Protein AF-A0A1I3L016-F1 (afdb_monomer)

Structure (mmCIF, N/CA/C/O backbone):
data_AF-A0A1I3L016-F1
#
_entry.id   AF-A0A1I3L016-F1
#
loop_
_atom_site.group_PDB
_atom_site.id
_atom_site.type_symbol
_atom_site.label_atom_id
_atom_site.label_alt_id
_atom_site.label_comp_id
_atom_site.label_asym_id
_atom_site.label_entity_id
_atom_site.label_seq_id
_atom_site.pdbx_PDB_ins_code
_atom_site.Cartn_x
_atom_site.Cartn_y
_atom_site.Cartn_z
_atom_site.occupancy
_atom_site.B_iso_or_equiv
_atom_site.auth_seq_id
_atom_site.auth_comp_id
_atom_site.auth_asym_id
_atom_site.auth_atom_id
_atom_site.pdbx_PDB_model_num
ATOM 1 N N . MET A 1 1 ? 8.299 5.928 3.745 1.00 96.12 1 MET A N 1
ATOM 2 C CA . MET A 1 1 ? 9.513 5.087 3.804 1.00 96.12 1 MET A CA 1
ATOM 3 C C . MET A 1 1 ? 9.552 4.165 2.593 1.00 96.12 1 MET A C 1
ATOM 5 O O . MET A 1 1 ? 8.484 3.783 2.133 1.00 96.12 1 MET A O 1
ATOM 9 N N . GLU A 1 2 ? 10.732 3.838 2.064 1.00 97.56 2 GLU A N 1
ATOM 10 C CA . GLU A 1 2 ? 10.893 2.827 0.999 1.00 97.56 2 GLU A CA 1
ATOM 11 C C . GLU A 1 2 ? 10.766 1.429 1.626 1.00 97.56 2 GLU A C 1
ATOM 13 O O . GLU A 1 2 ? 11.439 1.149 2.619 1.00 97.56 2 GLU A O 1
ATOM 18 N N . ILE A 1 3 ? 9.888 0.576 1.091 1.00 97.88 3 ILE A N 1
ATOM 19 C CA . ILE A 1 3 ? 9.651 -0.788 1.607 1.00 97.88 3 ILE A CA 1
ATOM 20 C C . ILE A 1 3 ? 10.071 -1.887 0.629 1.00 97.88 3 ILE A C 1
ATOM 22 O O . ILE A 1 3 ? 10.161 -3.050 1.021 1.00 97.88 3 ILE A O 1
ATOM 26 N N . TYR A 1 4 ? 10.306 -1.527 -0.633 1.00 98.12 4 TYR A N 1
ATOM 27 C CA . TYR A 1 4 ? 10.821 -2.415 -1.666 1.00 98.12 4 TYR A CA 1
ATOM 28 C C . TYR A 1 4 ? 11.521 -1.604 -2.752 1.00 98.12 4 TYR A C 1
ATOM 30 O O . TYR A 1 4 ? 11.030 -0.546 -3.152 1.00 98.12 4 TYR A O 1
ATOM 38 N N . LYS A 1 5 ? 12.615 -2.153 -3.278 1.00 96.88 5 LYS A N 1
ATOM 39 C CA . LYS A 1 5 ? 13.290 -1.655 -4.471 1.00 96.88 5 LYS A CA 1
ATOM 40 C C . LYS A 1 5 ? 13.966 -2.793 -5.224 1.00 96.88 5 LYS A C 1
ATOM 42 O O . LYS A 1 5 ? 14.529 -3.690 -4.596 1.00 96.88 5 LYS A O 1
ATOM 47 N N . ASP A 1 6 ? 13.957 -2.740 -6.553 1.00 95.38 6 ASP A N 1
ATOM 48 C CA . ASP A 1 6 ? 14.741 -3.647 -7.392 1.00 95.38 6 ASP A CA 1
ATOM 49 C C . ASP A 1 6 ? 15.673 -2.922 -8.378 1.00 95.38 6 ASP A C 1
ATOM 51 O O . ASP A 1 6 ? 15.681 -1.698 -8.513 1.00 95.38 6 ASP A O 1
ATOM 55 N N . ASN A 1 7 ? 16.502 -3.711 -9.065 1.00 93.69 7 ASN A N 1
ATOM 56 C CA . ASN A 1 7 ? 17.456 -3.215 -10.060 1.00 93.69 7 ASN A CA 1
ATOM 57 C C . ASN A 1 7 ? 16.803 -2.863 -11.408 1.00 93.69 7 ASN A C 1
ATOM 59 O O . ASN A 1 7 ? 17.500 -2.432 -12.324 1.00 93.69 7 ASN A O 1
ATOM 63 N N . PHE A 1 8 ? 15.495 -3.078 -11.552 1.00 91.06 8 PHE A N 1
ATOM 64 C CA . PHE A 1 8 ? 14.723 -2.796 -12.762 1.00 91.06 8 PHE A CA 1
ATOM 65 C C . PHE A 1 8 ? 13.928 -1.492 -12.645 1.00 91.06 8 PHE A C 1
ATOM 67 O O . PHE A 1 8 ? 13.154 -1.173 -13.544 1.00 91.06 8 PHE A O 1
ATOM 74 N N . GLY A 1 9 ? 14.152 -0.738 -11.563 1.00 92.81 9 GLY A N 1
ATOM 75 C CA . GLY A 1 9 ? 13.552 0.569 -11.333 1.00 92.81 9 GLY A CA 1
ATOM 76 C C . GLY A 1 9 ? 12.195 0.525 -10.643 1.00 92.81 9 GLY A C 1
ATOM 77 O O . GLY A 1 9 ? 11.558 1.569 -10.520 1.00 92.81 9 GLY A O 1
ATOM 78 N N . ARG A 1 10 ? 11.761 -0.645 -10.157 1.00 96.12 10 ARG A N 1
ATOM 79 C CA . ARG A 1 10 ? 10.586 -0.729 -9.294 1.00 96.12 10 ARG A CA 1
ATOM 80 C C . ARG A 1 10 ? 10.932 -0.241 -7.894 1.00 96.12 10 ARG A C 1
ATOM 82 O O . ARG A 1 10 ? 11.857 -0.767 -7.277 1.00 96.12 10 ARG A O 1
ATOM 89 N N . CYS A 1 11 ? 10.133 0.676 -7.367 1.00 97.25 11 CYS A N 1
ATOM 90 C CA . CYS A 1 11 ? 10.195 1.167 -5.993 1.00 97.25 11 CYS A CA 1
ATOM 91 C C . CYS A 1 11 ? 8.789 1.155 -5.383 1.00 97.25 11 CYS A C 1
ATOM 93 O O . CYS A 1 11 ? 7.821 1.510 -6.053 1.00 97.25 11 CYS A O 1
ATOM 95 N N . ILE A 1 12 ? 8.667 0.768 -4.113 1.00 98.31 12 ILE A N 1
ATOM 96 C CA . ILE A 1 12 ? 7.407 0.855 -3.366 1.00 98.31 12 ILE A CA 1
ATOM 97 C C . ILE A 1 12 ? 7.643 1.653 -2.091 1.00 98.31 12 ILE A C 1
ATOM 99 O O . ILE A 1 12 ? 8.542 1.342 -1.303 1.00 98.31 12 ILE A O 1
ATOM 103 N N . TRP A 1 13 ? 6.807 2.661 -1.881 1.00 98.19 13 TRP A N 1
ATOM 104 C CA . TRP A 1 13 ? 6.855 3.561 -0.741 1.00 98.19 13 TRP A CA 1
ATOM 105 C C . TRP A 1 13 ? 5.595 3.418 0.100 1.00 98.19 13 TRP A C 1
ATOM 107 O O . TRP A 1 13 ? 4.494 3.288 -0.424 1.00 98.19 13 TRP A O 1
ATOM 117 N N . LEU A 1 14 ? 5.763 3.473 1.417 1.00 98.38 14 LEU A N 1
ATOM 118 C CA . LEU A 1 14 ? 4.684 3.453 2.396 1.00 98.38 14 LEU A CA 1
ATOM 119 C C . LEU A 1 14 ? 4.740 4.719 3.250 1.00 98.38 14 LEU A C 1
ATOM 121 O O . LEU A 1 14 ? 5.771 5.027 3.853 1.00 98.38 14 LEU A O 1
ATOM 125 N N . MET A 1 15 ? 3.638 5.452 3.318 1.00 98.31 15 MET A N 1
ATOM 126 C CA . MET A 1 15 ? 3.440 6.592 4.206 1.00 98.31 15 MET A CA 1
ATOM 127 C C . MET A 1 15 ? 2.320 6.263 5.190 1.00 98.31 15 MET A C 1
ATOM 129 O O . MET A 1 15 ? 1.266 5.771 4.795 1.00 98.31 15 MET A O 1
ATOM 133 N N . ILE A 1 16 ? 2.555 6.529 6.473 1.00 97.56 16 ILE A N 1
ATOM 134 C CA . ILE A 1 16 ? 1.603 6.264 7.553 1.00 97.56 16 ILE A CA 1
ATOM 135 C C . ILE A 1 16 ? 1.491 7.527 8.396 1.00 97.56 16 ILE A C 1
ATOM 137 O O . ILE A 1 16 ? 2.493 8.113 8.804 1.00 97.56 16 ILE A O 1
ATOM 141 N N . SER A 1 17 ? 0.259 7.943 8.646 1.00 97.38 17 SER A N 1
ATOM 142 C CA . SER A 1 17 ? -0.097 9.042 9.533 1.00 97.38 17 SER A CA 1
ATOM 143 C C . SER A 1 17 ? -1.448 8.749 10.184 1.00 97.38 17 SER A C 1
ATOM 145 O O . SER A 1 17 ? -2.185 7.874 9.734 1.00 97.38 17 SER A O 1
ATOM 147 N N . HIS A 1 18 ? -1.820 9.515 11.210 1.00 95.62 18 HIS A N 1
ATOM 148 C CA . HIS A 1 18 ? -3.131 9.366 11.847 1.00 95.62 18 HIS A CA 1
ATOM 149 C C . HIS A 1 18 ? -4.298 9.664 10.893 1.00 95.62 18 HIS A C 1
ATOM 151 O O . HIS A 1 18 ? -5.402 9.173 11.110 1.00 95.62 18 HIS A O 1
ATOM 157 N N . SER A 1 19 ? -4.065 10.479 9.860 1.00 97.00 19 SER A N 1
ATOM 158 C CA . SER A 1 19 ? -5.077 10.884 8.880 1.00 97.00 19 SER A CA 1
ATOM 159 C C . SER A 1 19 ? -5.134 9.995 7.645 1.00 97.00 19 SER A C 1
ATOM 161 O O . SER A 1 19 ? -6.163 9.960 6.977 1.00 97.00 19 SER A O 1
ATOM 163 N N . GLU A 1 20 ? -4.036 9.325 7.297 1.00 97.69 20 GLU A N 1
ATOM 164 C CA . GLU A 1 20 ? -3.980 8.488 6.104 1.00 97.69 20 GLU A CA 1
ATOM 165 C C . GLU A 1 20 ? -2.858 7.457 6.132 1.00 97.69 20 GLU A C 1
ATOM 167 O O . GLU A 1 20 ? -1.785 7.687 6.697 1.00 97.69 20 GLU A O 1
ATOM 172 N N . VAL A 1 21 ? -3.102 6.353 5.429 1.00 98.50 21 VAL A N 1
ATOM 173 C CA . VAL A 1 21 ? -2.078 5.405 4.996 1.00 98.50 21 VAL A CA 1
ATOM 174 C C . VAL A 1 21 ? -2.055 5.397 3.479 1.00 98.50 21 VAL A C 1
ATOM 176 O O . VAL A 1 21 ? -3.078 5.151 2.843 1.00 98.50 21 VAL A O 1
ATOM 179 N N . ARG A 1 22 ? -0.888 5.656 2.901 1.00 98.44 22 ARG A N 1
ATOM 180 C CA . ARG A 1 22 ? -0.689 5.731 1.457 1.00 98.44 22 ARG A CA 1
ATOM 181 C C . ARG A 1 22 ? 0.424 4.791 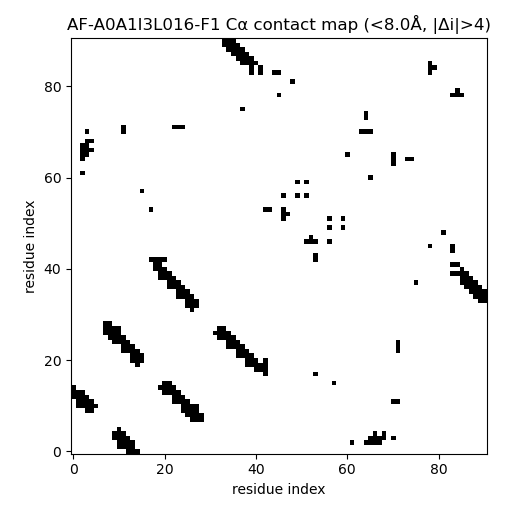1.034 1.00 98.44 22 ARG A C 1
ATOM 183 O O . ARG A 1 22 ? 1.484 4.764 1.658 1.00 98.44 22 ARG A O 1
ATOM 190 N N . MET A 1 23 ? 0.187 4.049 -0.040 1.00 98.56 23 MET A N 1
ATOM 191 C CA . MET A 1 23 ? 1.214 3.266 -0.707 1.00 98.56 23 MET A CA 1
ATOM 192 C C . MET A 1 23 ? 1.378 3.740 -2.143 1.00 98.56 23 MET A C 1
ATOM 194 O O . MET A 1 23 ? 0.396 3.833 -2.876 1.00 98.56 23 MET A O 1
ATOM 198 N N . ASP A 1 24 ? 2.622 3.991 -2.530 1.00 98.19 24 ASP A N 1
ATOM 199 C CA . ASP A 1 24 ? 3.005 4.357 -3.888 1.00 98.19 24 ASP A CA 1
ATOM 200 C C . ASP A 1 24 ? 3.859 3.239 -4.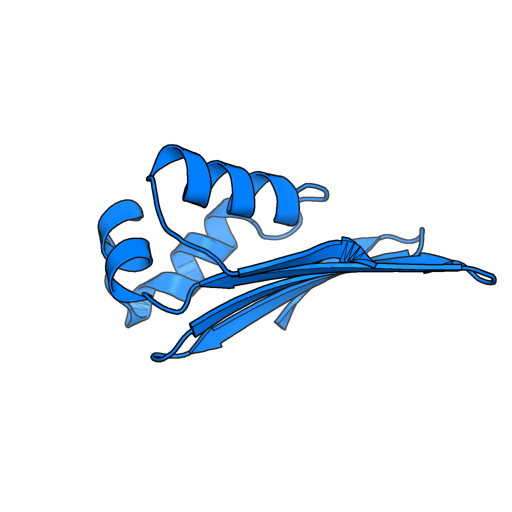485 1.00 98.19 24 ASP A C 1
ATOM 202 O O . ASP A 1 24 ? 4.776 2.732 -3.839 1.00 98.19 24 ASP A O 1
ATOM 206 N N . LEU A 1 25 ? 3.565 2.855 -5.719 1.00 97.94 25 LEU A N 1
ATOM 207 C CA . LEU A 1 25 ? 4.386 1.988 -6.549 1.00 97.94 25 LEU A CA 1
ATOM 208 C C . LEU A 1 25 ? 4.846 2.803 -7.746 1.00 97.94 25 LEU A C 1
ATOM 210 O O . LEU A 1 25 ? 4.020 3.334 -8.478 1.00 97.94 25 LEU A O 1
ATOM 214 N N . GLN A 1 26 ? 6.148 2.819 -7.976 1.00 96.62 26 GLN A N 1
ATOM 215 C CA . GLN A 1 26 ? 6.758 3.443 -9.136 1.00 96.62 26 GLN A CA 1
ATOM 216 C C . GLN A 1 26 ? 7.539 2.388 -9.908 1.00 96.62 26 GLN A C 1
ATOM 218 O O . GLN A 1 26 ? 8.334 1.657 -9.320 1.00 96.62 26 GLN A O 1
ATOM 223 N N . ASP A 1 27 ? 7.314 2.311 -11.212 1.00 94.19 27 ASP A N 1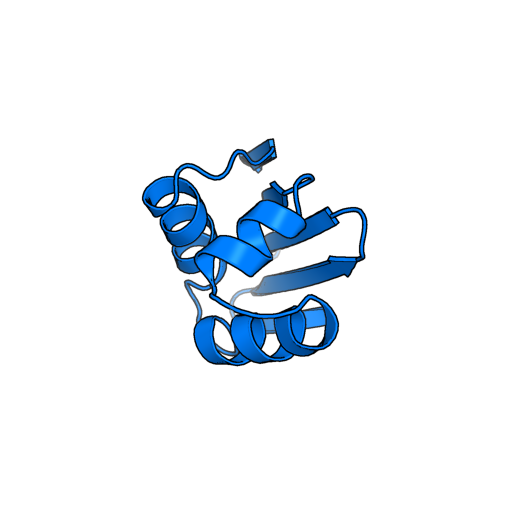
ATOM 224 C CA . ASP A 1 27 ? 8.133 1.563 -12.157 1.00 94.19 27 ASP A CA 1
ATOM 225 C C . ASP A 1 27 ? 8.874 2.583 -13.035 1.00 94.19 27 ASP A C 1
ATOM 227 O O . ASP A 1 27 ? 8.292 3.201 -13.929 1.00 94.19 27 ASP A O 1
ATOM 231 N N . LEU A 1 28 ? 10.160 2.789 -12.740 1.00 90.38 28 LEU A N 1
ATOM 232 C CA . LEU A 1 28 ? 11.006 3.800 -13.374 1.00 90.38 28 LEU A CA 1
ATOM 233 C C . LEU A 1 28 ? 11.964 3.153 -14.379 1.00 90.38 28 LEU A C 1
ATOM 235 O O . LEU A 1 28 ? 12.917 2.472 -14.010 1.00 90.38 28 LEU A O 1
ATOM 239 N N . GLY A 1 29 ? 11.751 3.398 -15.666 1.00 86.50 29 GLY A N 1
ATOM 240 C CA . GLY A 1 29 ? 12.675 3.027 -16.731 1.00 86.50 29 GLY A CA 1
ATOM 241 C C . GLY A 1 29 ? 13.409 4.237 -17.318 1.00 86.50 29 GLY A C 1
ATOM 242 O O . GLY A 1 29 ? 12.985 5.374 -17.140 1.00 86.50 29 GLY A O 1
ATOM 243 N N . PRO A 1 30 ? 14.475 4.028 -18.113 1.00 84.62 30 PRO A N 1
ATOM 244 C CA . PRO A 1 30 ? 15.200 5.126 -18.765 1.00 84.62 30 PRO A CA 1
ATOM 245 C C . PRO A 1 30 ? 14.329 6.029 -19.652 1.00 84.62 30 PRO A C 1
ATOM 247 O O . PRO A 1 30 ? 14.672 7.185 -19.868 1.00 84.62 30 PRO A O 1
ATOM 250 N N . ASN A 1 31 ? 13.226 5.488 -20.181 1.00 88.81 31 ASN A N 1
ATOM 251 C CA . ASN A 1 31 ? 12.334 6.163 -21.127 1.00 88.81 31 ASN A CA 1
ATOM 252 C C . ASN A 1 31 ? 10.852 6.094 -20.715 1.00 88.81 31 ASN A C 1
ATOM 254 O O . ASN A 1 31 ? 9.991 6.427 -21.526 1.00 88.81 31 ASN A O 1
ATOM 258 N N . PHE A 1 32 ? 10.537 5.594 -19.518 1.00 86.25 32 PHE A N 1
ATOM 259 C CA . PHE A 1 32 ? 9.158 5.498 -19.041 1.00 86.25 32 PHE A CA 1
ATOM 260 C C . PHE A 1 32 ? 9.102 5.671 -17.527 1.00 86.25 32 PHE A C 1
ATOM 262 O O . PHE A 1 32 ? 10.002 5.243 -16.813 1.00 86.25 32 PHE A O 1
ATOM 269 N N . GLU A 1 33 ? 8.016 6.257 -17.056 1.00 90.88 33 GLU A N 1
ATOM 270 C CA . GLU A 1 33 ? 7.657 6.351 -15.649 1.00 90.88 33 GLU A CA 1
ATOM 271 C C . GLU A 1 33 ? 6.203 5.910 -15.556 1.00 90.88 33 GLU A C 1
ATOM 273 O O . GLU A 1 33 ? 5.373 6.351 -16.351 1.00 90.88 33 GLU A O 1
ATOM 278 N N . TYR A 1 34 ? 5.933 4.972 -14.657 1.00 93.25 34 TYR A N 1
ATOM 279 C CA . TYR A 1 34 ? 4.589 4.501 -14.360 1.00 93.25 34 TYR A CA 1
ATOM 280 C C . TYR A 1 34 ? 4.393 4.509 -12.852 1.00 93.25 34 TYR A C 1
ATOM 282 O O . TYR A 1 34 ? 5.239 3.996 -12.115 1.00 93.25 34 TYR A O 1
ATOM 290 N N . GLU A 1 35 ? 3.282 5.069 -12.393 1.00 95.44 35 GLU A N 1
ATOM 291 C CA . GLU A 1 35 ? 2.978 5.222 -10.979 1.00 95.44 35 GLU A CA 1
ATOM 292 C C . GLU A 1 35 ? 1.576 4.702 -10.656 1.00 95.44 35 GLU A C 1
ATOM 294 O O . GLU A 1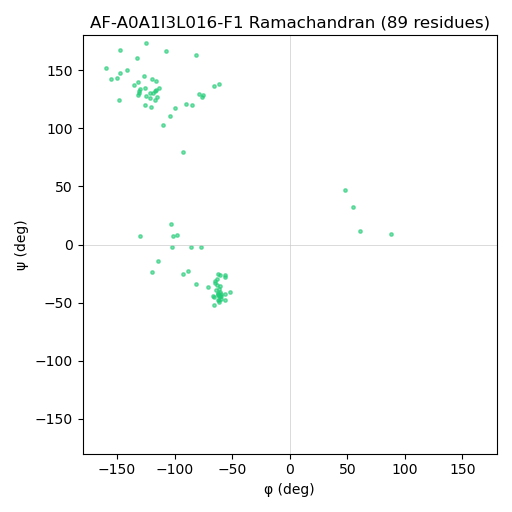 35 ? 0.586 5.011 -11.321 1.00 95.44 35 GLU A O 1
ATOM 299 N N . ARG A 1 36 ? 1.481 3.922 -9.577 1.00 97.75 36 ARG A N 1
ATOM 300 C CA . ARG A 1 36 ? 0.218 3.583 -8.922 1.00 97.75 36 ARG A CA 1
ATOM 301 C C . ARG A 1 36 ? 0.236 4.082 -7.491 1.00 97.75 36 ARG A C 1
ATOM 303 O O . ARG A 1 36 ? 1.246 3.968 -6.804 1.00 97.75 36 ARG A O 1
ATOM 310 N N . CYS A 1 37 ? -0.900 4.572 -7.020 1.00 97.94 37 CYS A N 1
ATOM 311 C CA . CYS A 1 37 ? -1.063 5.041 -5.652 1.00 97.94 37 CYS A CA 1
ATOM 312 C C . CYS A 1 37 ? -2.382 4.523 -5.072 1.00 97.94 37 CYS A C 1
ATOM 314 O O . CYS A 1 37 ? -3.411 4.541 -5.747 1.00 97.94 37 CYS A O 1
ATOM 316 N N . ALA A 1 38 ? -2.343 4.069 -3.821 1.00 98.50 38 ALA A N 1
ATOM 317 C CA . ALA A 1 38 ? -3.512 3.698 -3.034 1.00 98.50 38 ALA A CA 1
ATOM 318 C C . ALA A 1 38 ? -3.492 4.466 -1.708 1.00 98.50 38 ALA A C 1
ATOM 320 O O . ALA A 1 38 ? -2.551 4.317 -0.926 1.00 98.50 38 ALA A O 1
ATOM 321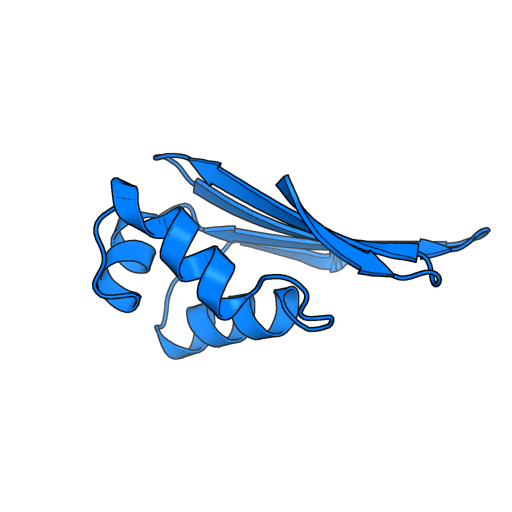 N N . THR A 1 39 ? -4.518 5.278 -1.449 1.00 98.69 39 THR A N 1
ATOM 322 C CA . THR A 1 39 ? -4.617 6.121 -0.245 1.00 98.69 39 THR A CA 1
ATOM 323 C C . THR A 1 39 ? -5.860 5.784 0.571 1.00 98.69 39 THR A C 1
ATOM 325 O O . THR A 1 39 ? -6.990 5.956 0.123 1.00 98.69 39 THR A O 1
ATOM 328 N N . VAL A 1 40 ? -5.656 5.348 1.810 1.00 98.44 40 VAL A N 1
ATOM 329 C CA . VAL A 1 40 ? -6.698 5.069 2.801 1.00 98.44 40 VAL A CA 1
ATOM 330 C C . VAL A 1 40 ? -6.801 6.258 3.748 1.00 98.44 40 VAL A C 1
ATOM 332 O O . VAL A 1 40 ? -5.856 6.540 4.479 1.00 98.44 40 VAL A O 1
ATOM 335 N N . LYS A 1 41 ? -7.955 6.931 3.789 1.00 98.00 41 LYS A N 1
ATOM 336 C CA . LYS A 1 41 ? -8.223 8.026 4.748 1.00 98.00 41 LYS A CA 1
ATOM 337 C C . LYS A 1 41 ? -8.809 7.534 6.077 1.00 98.00 41 LYS A C 1
ATOM 339 O O . LYS A 1 41 ? -8.704 8.205 7.096 1.00 98.00 41 LYS A O 1
ATOM 344 N N . ASN A 1 42 ? -9.439 6.357 6.085 1.00 96.88 42 ASN A N 1
ATOM 345 C CA . ASN A 1 42 ? -9.999 5.756 7.296 1.00 96.88 42 ASN A CA 1
ATOM 346 C C . ASN A 1 42 ? -8.978 4.811 7.946 1.00 96.88 42 ASN A C 1
ATOM 348 O O . ASN A 1 42 ? -9.041 3.593 7.789 1.00 96.88 42 ASN A O 1
ATOM 352 N N . VAL A 1 43 ? -8.020 5.388 8.674 1.00 97.44 43 VAL A N 1
ATOM 353 C CA . VAL A 1 43 ? -6.949 4.624 9.335 1.00 97.44 43 VAL A CA 1
ATOM 354 C C . VAL A 1 43 ? -7.497 3.700 10.427 1.00 97.44 43 VAL A C 1
ATOM 356 O O . VAL A 1 43 ? -6.975 2.605 10.615 1.00 97.44 43 VAL A O 1
ATOM 359 N N . SER A 1 44 ? -8.586 4.080 11.105 1.00 97.19 44 SER A N 1
ATOM 360 C CA . SER A 1 44 ? -9.247 3.215 12.092 1.00 97.19 44 SER A CA 1
ATOM 361 C C . SER A 1 44 ? -9.741 1.902 11.489 1.00 97.19 44 SER A C 1
ATOM 363 O O . SER A 1 44 ? -9.492 0.855 12.075 1.00 97.19 44 SER A O 1
ATOM 365 N N . ALA A 1 45 ? -10.344 1.927 10.296 1.00 97.19 45 ALA A N 1
ATOM 366 C CA . ALA A 1 45 ? -10.789 0.705 9.622 1.00 97.19 45 ALA A CA 1
ATOM 367 C C . ALA A 1 45 ? -9.612 -0.227 9.284 1.00 97.19 45 ALA A C 1
ATOM 369 O O . ALA A 1 45 ? -9.729 -1.447 9.382 1.00 97.19 45 ALA A O 1
ATOM 370 N N . LEU A 1 46 ? -8.453 0.343 8.938 1.00 96.25 46 LEU A N 1
ATOM 371 C CA . LEU A 1 46 ? -7.231 -0.424 8.698 1.00 96.25 46 LEU A CA 1
ATOM 372 C C . LEU A 1 46 ? -6.721 -1.096 9.981 1.00 96.25 46 LEU A C 1
ATOM 374 O O . LEU A 1 46 ? -6.380 -2.278 9.969 1.00 96.25 46 LEU A O 1
ATOM 378 N N . CYS A 1 47 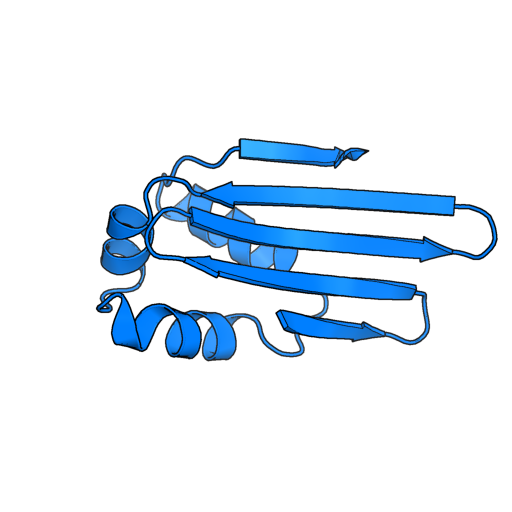? -6.700 -0.353 11.090 1.00 97.81 47 CYS A N 1
ATOM 379 C CA . CYS A 1 47 ? -6.344 -0.874 12.409 1.00 97.81 47 CYS A CA 1
ATOM 380 C C . CYS A 1 47 ? -7.285 -2.004 12.853 1.00 97.81 47 CYS A C 1
ATOM 382 O O . CYS A 1 47 ? -6.813 -3.035 13.328 1.00 97.81 47 CYS A O 1
ATOM 384 N N . GLU A 1 48 ? -8.597 -1.838 12.663 1.00 97.69 48 GLU A N 1
ATOM 385 C CA . GLU A 1 48 ? -9.611 -2.852 12.980 1.00 97.69 48 GLU A CA 1
ATOM 386 C C . GLU A 1 48 ? -9.413 -4.129 12.156 1.00 97.69 48 GLU A C 1
ATOM 388 O O . GLU A 1 48 ? -9.368 -5.221 12.723 1.00 97.69 48 GLU A O 1
ATOM 393 N N . ALA A 1 49 ? -9.212 -4.005 10.841 1.00 97.38 49 ALA A N 1
ATOM 394 C CA . ALA A 1 49 ? -8.997 -5.149 9.955 1.00 97.38 49 ALA A CA 1
ATOM 395 C C . ALA A 1 49 ? -7.693 -5.910 10.252 1.00 97.38 49 ALA A C 1
ATOM 397 O O . ALA A 1 49 ? -7.632 -7.129 10.106 1.00 97.38 49 ALA A O 1
ATOM 398 N N . LEU A 1 50 ? -6.650 -5.204 10.698 1.00 96.12 50 LEU A N 1
ATOM 399 C CA . LEU A 1 50 ? -5.388 -5.804 11.141 1.00 96.12 50 LEU A CA 1
ATOM 400 C C . LEU A 1 50 ? -5.411 -6.238 12.615 1.00 96.12 50 LEU A C 1
ATOM 402 O O . LEU A 1 50 ? -4.419 -6.787 13.093 1.00 96.12 50 LEU A O 1
ATOM 406 N N . ASN A 1 51 ? -6.514 -5.999 13.334 1.00 96.81 51 ASN A N 1
ATOM 407 C CA . ASN A 1 51 ? -6.648 -6.235 14.771 1.00 96.81 51 ASN A CA 1
ATOM 408 C C . ASN A 1 51 ? -5.466 -5.656 15.580 1.00 96.81 51 ASN A C 1
ATOM 410 O O . ASN A 1 51 ? -4.869 -6.323 16.427 1.00 96.81 51 ASN A O 1
ATOM 414 N N . THR A 1 52 ? -5.102 -4.406 15.287 1.00 97.06 52 THR A N 1
ATOM 415 C CA . THR A 1 52 ? -3.955 -3.703 15.878 1.00 97.06 52 THR A CA 1
ATOM 416 C C . THR A 1 52 ? -4.340 -2.297 16.336 1.00 97.06 52 THR A C 1
ATOM 418 O O . THR A 1 52 ? -5.325 -1.721 15.880 1.00 97.06 52 THR A O 1
ATOM 421 N N . SER A 1 53 ? -3.542 -1.704 17.226 1.00 97.44 53 SER A N 1
ATOM 422 C CA . SER A 1 53 ? -3.593 -0.263 17.487 1.00 97.44 53 SER A CA 1
ATOM 423 C C . SER A 1 53 ? -2.811 0.514 16.425 1.00 97.44 53 SER A C 1
ATOM 425 O O . SER A 1 53 ? -1.951 -0.048 15.738 1.00 97.44 53 SER A O 1
ATOM 427 N N . TYR A 1 54 ? -3.065 1.823 16.340 1.00 96.94 54 TYR A N 1
ATOM 428 C CA . 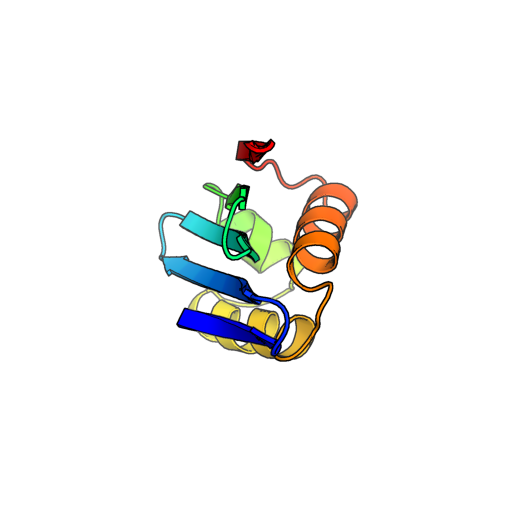TYR A 1 54 ? -2.311 2.723 15.465 1.00 96.94 54 TYR A CA 1
ATOM 429 C C . TYR A 1 54 ? -0.800 2.678 15.747 1.00 96.94 54 TYR A C 1
ATOM 431 O O . TYR A 1 54 ? -0.008 2.569 14.818 1.00 96.94 54 TYR A O 1
ATOM 439 N N . ASP A 1 55 ? -0.398 2.659 17.021 1.00 97.44 55 ASP A N 1
ATOM 440 C CA . ASP A 1 55 ? 1.019 2.623 17.420 1.00 97.44 55 ASP A CA 1
ATOM 441 C C . ASP A 1 55 ? 1.753 1.374 16.902 1.00 97.44 55 ASP A C 1
ATOM 443 O O . ASP A 1 55 ? 2.966 1.384 16.714 1.00 97.44 55 ASP A O 1
ATOM 447 N N . SER A 1 56 ? 1.016 0.286 16.663 1.00 97.44 56 SER A N 1
ATOM 448 C CA . SER A 1 56 ? 1.545 -0.979 16.141 1.00 97.44 56 SER A CA 1
ATOM 449 C C . SER A 1 56 ? 1.256 -1.192 14.649 1.00 97.44 56 SER A C 1
ATOM 451 O O . SER A 1 56 ? 1.700 -2.195 14.083 1.00 97.44 56 SER A O 1
ATOM 453 N N . LEU A 1 57 ? 0.544 -0.264 13.999 1.00 97.00 57 LEU A N 1
ATOM 454 C CA . LEU A 1 57 ? 0.096 -0.383 12.611 1.00 97.00 57 LEU A CA 1
ATOM 455 C C . LEU A 1 57 ? 1.270 -0.496 11.639 1.00 97.00 57 LEU A C 1
ATOM 457 O O . LEU A 1 57 ? 1.292 -1.397 10.805 1.00 97.00 57 LEU A O 1
ATOM 461 N N . GLU A 1 58 ? 2.265 0.382 11.779 1.00 96.75 58 GLU A N 1
ATOM 462 C CA . GLU A 1 58 ? 3.468 0.350 10.945 1.00 96.75 58 GLU A CA 1
ATOM 463 C C . GLU A 1 58 ? 4.160 -1.009 11.029 1.00 96.75 58 GLU A C 1
ATOM 465 O O . GLU A 1 58 ? 4.442 -1.622 10.004 1.00 96.75 58 GLU A O 1
ATOM 470 N N . SER A 1 59 ? 4.361 -1.531 12.240 1.00 97.00 59 SER A N 1
ATOM 471 C CA . SER A 1 59 ? 5.022 -2.824 12.432 1.00 97.00 59 SER A CA 1
ATOM 472 C C . SER A 1 59 ? 4.259 -3.968 11.754 1.00 97.00 59 SER A C 1
ATOM 474 O O . SER A 1 59 ? 4.876 -4.811 11.106 1.00 97.00 59 SER A O 1
ATOM 476 N N . HIS A 1 60 ? 2.924 -3.979 11.838 1.00 97.12 60 HIS A N 1
ATOM 477 C CA . HIS A 1 60 ? 2.095 -4.991 11.173 1.00 97.12 60 HIS A CA 1
ATOM 478 C C . HIS A 1 60 ? 2.157 -4.882 9.647 1.00 97.12 60 HIS A C 1
ATOM 480 O O . HIS A 1 60 ? 2.330 -5.892 8.964 1.00 97.12 60 HIS A O 1
ATOM 486 N N . LEU A 1 61 ? 2.070 -3.664 9.107 1.00 97.12 61 LEU A N 1
ATOM 487 C CA . LEU A 1 61 ? 2.195 -3.435 7.669 1.00 97.12 61 LEU A CA 1
ATOM 488 C C . LEU A 1 61 ? 3.578 -3.857 7.163 1.00 97.12 61 LEU A C 1
ATOM 490 O O . LEU A 1 61 ? 3.672 -4.542 6.148 1.00 97.12 61 LEU A O 1
ATOM 494 N N . MET A 1 62 ? 4.648 -3.534 7.892 1.00 97.38 62 MET A N 1
ATOM 495 C CA . MET A 1 62 ? 6.004 -3.943 7.523 1.00 97.38 62 MET A CA 1
ATOM 496 C C . MET A 1 62 ? 6.180 -5.465 7.555 1.00 97.38 62 MET A C 1
ATOM 498 O O . MET A 1 62 ? 6.811 -6.007 6.653 1.00 97.38 62 MET A O 1
ATOM 502 N N . LEU A 1 63 ? 5.592 -6.172 8.526 1.00 96.69 63 LEU A N 1
ATOM 503 C CA . LEU A 1 63 ? 5.611 -7.642 8.552 1.00 96.69 63 LEU A CA 1
ATOM 504 C C . LEU A 1 63 ? 4.931 -8.263 7.325 1.00 96.69 63 LEU A C 1
ATOM 506 O O . LEU A 1 63 ? 5.376 -9.299 6.837 1.00 96.69 63 LEU A O 1
ATOM 510 N N . MET A 1 64 ? 3.866 -7.634 6.827 1.00 95.56 64 MET A N 1
ATOM 511 C CA . MET A 1 64 ? 3.102 -8.124 5.681 1.00 95.56 64 MET A CA 1
ATOM 512 C C . MET A 1 64 ? 3.739 -7.762 4.330 1.00 95.56 64 MET A C 1
ATOM 514 O O . MET A 1 64 ? 3.614 -8.519 3.369 1.00 95.56 64 MET A O 1
ATOM 518 N N . LEU A 1 65 ? 4.388 -6.599 4.234 1.00 98.00 65 LEU A N 1
ATOM 519 C CA . LEU A 1 65 ? 4.664 -5.946 2.948 1.00 98.00 65 LEU A CA 1
ATOM 520 C C . LEU A 1 65 ? 6.149 -5.751 2.644 1.00 98.00 65 LEU A C 1
ATOM 522 O O . LEU A 1 65 ? 6.514 -5.600 1.477 1.00 98.00 65 LEU A O 1
ATOM 526 N N . LYS A 1 66 ? 7.013 -5.719 3.662 1.00 97.75 66 LYS A N 1
ATOM 527 C CA . LYS A 1 66 ? 8.426 -5.388 3.471 1.00 97.75 66 LYS A CA 1
ATOM 528 C C . LYS A 1 66 ? 9.118 -6.399 2.555 1.00 97.75 66 LYS A C 1
ATOM 530 O O . LYS A 1 66 ? 8.903 -7.605 2.665 1.00 97.75 66 LYS A O 1
ATOM 535 N N . ASP A 1 67 ? 9.962 -5.883 1.664 1.00 96.88 67 ASP A N 1
ATOM 536 C CA . ASP A 1 67 ? 10.768 -6.646 0.709 1.00 96.88 67 ASP A CA 1
ATOM 537 C C . ASP A 1 67 ? 9.937 -7.496 -0.284 1.00 96.88 67 ASP A C 1
ATOM 539 O O . ASP A 1 67 ? 10.487 -8.297 -1.042 1.00 96.88 67 ASP A O 1
ATOM 543 N N . GLN A 1 68 ? 8.615 -7.282 -0.356 1.00 97.31 68 GLN A N 1
ATOM 544 C CA . GLN A 1 68 ? 7.736 -7.948 -1.317 1.00 97.31 68 GLN A CA 1
ATOM 545 C C . GLN A 1 68 ? 7.617 -7.139 -2.612 1.00 97.31 68 GLN A C 1
ATOM 547 O O . GLN A 1 68 ? 7.076 -6.034 -2.629 1.00 97.31 68 GLN A O 1
ATOM 552 N N . LYS A 1 69 ? 8.002 -7.742 -3.744 1.00 96.44 69 LYS A N 1
ATOM 553 C CA . LYS A 1 69 ? 7.826 -7.142 -5.084 1.00 96.44 69 LYS A CA 1
ATOM 554 C C . LYS A 1 69 ? 6.369 -6.778 -5.398 1.00 96.44 69 LYS A C 1
ATOM 556 O O . LYS A 1 69 ? 6.103 -5.884 -6.202 1.00 96.44 69 LYS A O 1
ATOM 561 N N . THR A 1 70 ? 5.437 -7.510 -4.795 1.00 96.75 70 THR A N 1
ATOM 562 C CA . THR A 1 70 ? 3.988 -7.373 -4.966 1.00 96.75 70 THR A CA 1
ATOM 563 C C . THR A 1 70 ? 3.332 -6.651 -3.789 1.00 96.75 70 THR A C 1
ATOM 565 O O . THR A 1 70 ? 2.124 -6.772 -3.626 1.00 96.75 70 THR A O 1
ATOM 568 N N . ALA A 1 71 ? 4.085 -5.923 -2.952 1.00 98.19 71 ALA A N 1
ATOM 569 C CA . ALA A 1 71 ? 3.540 -5.247 -1.768 1.00 98.19 71 ALA A CA 1
ATOM 570 C C . ALA A 1 71 ? 2.323 -4.364 -2.092 1.00 98.19 71 ALA A C 1
ATOM 572 O O . ALA A 1 71 ? 1.325 -4.414 -1.382 1.00 98.19 71 ALA A O 1
ATOM 573 N N . PHE A 1 72 ? 2.361 -3.631 -3.207 1.00 98.12 72 PHE A N 1
ATOM 574 C CA . PHE A 1 72 ? 1.234 -2.812 -3.658 1.00 98.12 72 PHE A CA 1
ATOM 575 C C . PHE A 1 72 ? -0.036 -3.632 -3.921 1.00 98.12 72 PHE A C 1
ATOM 577 O O . PHE A 1 72 ? -1.121 -3.288 -3.447 1.00 98.12 72 PHE A O 1
ATOM 584 N N . ASP A 1 73 ? 0.098 -4.749 -4.637 1.00 97.81 73 ASP A N 1
ATOM 585 C CA . ASP A 1 73 ? -1.035 -5.619 -4.951 1.00 97.81 73 ASP A CA 1
ATOM 586 C C . ASP A 1 73 ? -1.514 -6.364 -3.687 1.00 97.81 73 ASP A C 1
ATOM 588 O O . ASP A 1 73 ? -2.710 -6.522 -3.477 1.00 97.81 73 ASP A O 1
ATOM 592 N N . LEU A 1 74 ? -0.606 -6.769 -2.788 1.00 98.19 74 LEU A N 1
ATOM 593 C CA . LEU A 1 74 ? -0.960 -7.357 -1.487 1.00 98.19 74 LEU A CA 1
ATOM 594 C C . LEU A 1 74 ? -1.756 -6.376 -0.617 1.00 98.19 74 LEU A C 1
ATOM 596 O O . LEU A 1 74 ? -2.755 -6.765 -0.017 1.00 98.19 74 LEU A O 1
ATOM 600 N N . PHE A 1 75 ? -1.331 -5.113 -0.567 1.00 98.31 75 PHE A N 1
ATOM 601 C CA . PHE A 1 75 ? -2.005 -4.072 0.199 1.00 98.31 75 PHE A CA 1
ATOM 602 C C . PHE A 1 75 ? -3.397 -3.777 -0.361 1.00 98.31 75 PHE A C 1
ATOM 604 O O . PHE A 1 75 ? -4.370 -3.859 0.377 1.00 98.31 75 PHE A O 1
ATOM 611 N N . THR A 1 76 ? -3.519 -3.511 -1.662 1.00 98.19 76 THR A N 1
ATOM 612 C CA . THR A 1 76 ? -4.823 -3.237 -2.297 1.00 98.19 76 THR A CA 1
ATOM 613 C C . THR A 1 76 ? -5.782 -4.425 -2.197 1.00 98.19 76 THR A C 1
ATOM 615 O O . THR A 1 76 ? -6.927 -4.240 -1.795 1.00 98.19 76 THR A O 1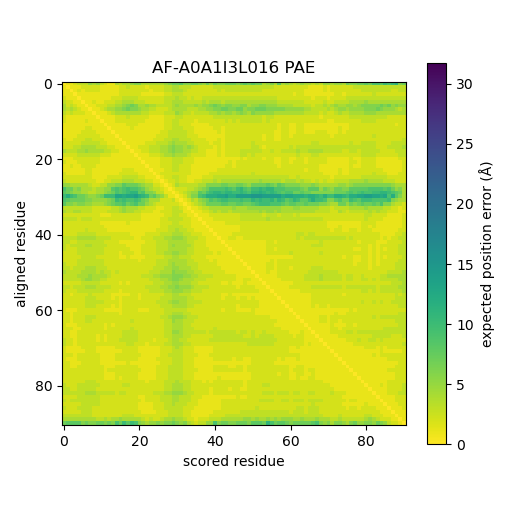
ATOM 618 N N . ASN A 1 77 ? -5.302 -5.658 -2.401 1.00 98.31 77 ASN A N 1
ATOM 619 C CA . ASN A 1 77 ? -6.110 -6.863 -2.186 1.00 98.31 77 ASN A CA 1
ATOM 620 C C . ASN A 1 77 ? -6.573 -7.012 -0.728 1.00 98.31 77 ASN A C 1
ATOM 622 O O . ASN A 1 77 ? -7.696 -7.454 -0.482 1.00 98.31 77 ASN A O 1
ATOM 626 N N . PHE A 1 78 ? -5.722 -6.670 0.247 1.00 98.12 78 PHE A N 1
ATOM 627 C CA . PHE A 1 78 ? -6.101 -6.664 1.660 1.00 98.12 78 PHE A CA 1
ATOM 628 C C . PHE A 1 78 ? -7.218 -5.647 1.928 1.00 98.12 78 PHE A C 1
ATOM 630 O O . PHE A 1 78 ? -8.181 -5.980 2.621 1.00 98.12 78 PHE A O 1
ATOM 637 N N . LEU A 1 79 ? -7.119 -4.441 1.362 1.00 98.19 79 LEU A N 1
ATOM 638 C CA . LEU A 1 79 ? -8.151 -3.410 1.496 1.00 98.19 79 LEU A CA 1
ATOM 639 C C . LEU A 1 79 ? -9.481 -3.876 0.899 1.00 98.19 79 LEU A C 1
ATOM 641 O O . LEU A 1 79 ? -10.496 -3.839 1.591 1.00 98.19 79 LEU A O 1
ATOM 645 N N . ASP A 1 80 ? -9.460 -4.396 -0.330 1.00 97.94 80 ASP A N 1
ATOM 646 C CA . ASP A 1 80 ? -10.651 -4.911 -1.012 1.00 97.94 80 ASP A CA 1
ATOM 647 C C . ASP A 1 80 ? -11.296 -6.070 -0.238 1.00 97.94 80 ASP A C 1
ATOM 649 O O . ASP A 1 80 ? -12.510 -6.088 -0.024 1.00 97.94 80 ASP A O 1
ATOM 653 N N . SER A 1 81 ? -10.484 -7.012 0.255 1.00 97.94 81 SER A N 1
ATOM 654 C CA . SER A 1 81 ? -10.964 -8.173 1.023 1.00 97.94 81 SER A CA 1
ATOM 655 C C . SER A 1 81 ? -11.640 -7.776 2.337 1.00 97.94 81 SER A C 1
ATOM 657 O O . SER A 1 81 ? -12.543 -8.473 2.797 1.00 97.94 81 SER A O 1
ATOM 659 N N . ASN A 1 82 ? -11.222 -6.655 2.930 1.00 98.06 82 ASN A N 1
ATOM 660 C CA . ASN A 1 82 ? -11.802 -6.101 4.153 1.00 98.06 82 ASN A CA 1
ATOM 661 C C . ASN A 1 82 ? -12.812 -4.975 3.880 1.00 98.06 82 ASN A C 1
ATOM 663 O O . ASN A 1 82 ? -13.262 -4.325 4.820 1.00 98.06 82 ASN A O 1
ATOM 667 N N . GLN A 1 83 ? -13.182 -4.744 2.614 1.00 97.75 83 GLN A N 1
ATOM 668 C CA . GLN A 1 83 ? -14.120 -3.695 2.196 1.00 97.75 83 GLN A CA 1
ATOM 669 C C . GLN A 1 83 ? -13.713 -2.289 2.679 1.00 97.75 83 GLN A C 1
ATOM 671 O O . GLN A 1 83 ? -14.559 -1.436 2.958 1.00 97.75 83 GLN A O 1
ATOM 676 N N . ILE A 1 84 ? -12.408 -2.034 2.782 1.00 98.06 84 ILE A N 1
ATOM 677 C CA . ILE A 1 84 ? -11.867 -0.736 3.176 1.00 98.06 84 ILE A CA 1
ATOM 678 C C . ILE A 1 84 ? -11.786 0.138 1.932 1.00 98.06 84 ILE A C 1
ATOM 680 O O . ILE A 1 84 ? -11.073 -0.180 0.986 1.00 98.06 84 ILE A O 1
ATOM 684 N N . TYR A 1 85 ? -12.488 1.269 1.945 1.00 97.50 85 TYR A N 1
ATOM 685 C CA . TYR A 1 85 ? -12.391 2.249 0.868 1.00 97.50 85 TYR A CA 1
ATOM 686 C C . TYR A 1 85 ? -10.990 2.876 0.799 1.00 97.50 85 TYR A C 1
ATOM 688 O O . TYR A 1 85 ? -10.438 3.310 1.815 1.00 97.50 85 TYR A O 1
ATOM 696 N N . PHE A 1 86 ? -10.466 3.002 -0.419 1.00 98.31 86 PHE A N 1
ATOM 697 C CA . PHE A 1 86 ? -9.248 3.742 -0.721 1.00 98.31 86 PHE A CA 1
ATOM 698 C C . PHE A 1 86 ? -9.373 4.498 -2.042 1.00 98.31 86 PHE A C 1
ATOM 700 O O . PHE A 1 86 ? -10.070 4.084 -2.966 1.00 98.31 86 PHE A O 1
ATOM 707 N N . GLU A 1 87 ? -8.674 5.623 -2.126 1.00 98.25 87 GLU A N 1
ATOM 708 C CA . GLU A 1 87 ? -8.487 6.367 -3.365 1.00 98.25 87 GLU A CA 1
ATOM 709 C C . GLU A 1 87 ? -7.395 5.680 -4.186 1.00 98.25 87 GLU A C 1
ATOM 711 O O . GLU A 1 87 ? -6.313 5.402 -3.666 1.00 98.25 87 GLU A O 1
ATOM 716 N N . TYR A 1 88 ? -7.679 5.410 -5.459 1.00 97.75 88 TYR A N 1
ATOM 717 C CA . TYR A 1 88 ? -6.758 4.737 -6.367 1.00 97.75 88 TYR A CA 1
ATOM 718 C C . TYR A 1 88 ? -6.373 5.645 -7.534 1.00 97.75 88 TYR A C 1
ATOM 720 O O . TYR A 1 88 ? -7.236 6.222 -8.199 1.00 97.75 88 TYR A O 1
ATOM 728 N N . TYR A 1 89 ? -5.076 5.719 -7.812 1.00 97.50 89 TYR A N 1
ATOM 729 C CA . TYR A 1 89 ? -4.510 6.380 -8.982 1.00 97.50 89 TYR A CA 1
ATOM 730 C C . TYR A 1 89 ? -3.590 5.419 -9.741 1.00 97.50 89 TYR A C 1
ATOM 732 O O . TYR A 1 89 ? -2.895 4.601 -9.138 1.00 97.50 89 TYR A O 1
ATOM 740 N N . SER A 1 90 ? -3.588 5.534 -11.069 1.00 95.69 90 SER A N 1
ATOM 741 C CA . SER A 1 90 ? -2.693 4.822 -11.981 1.00 95.69 90 SER A CA 1
ATOM 742 C C . SER A 1 90 ? -2.422 5.716 -13.187 1.00 95.69 90 SER A C 1
ATOM 744 O O . SER A 1 90 ? -3.380 6.093 -13.867 1.00 95.69 90 SER A O 1
ATOM 746 N N . GLY A 1 91 ? -1.153 5.997 -13.481 1.00 90.75 91 GLY A N 1
ATOM 747 C CA . GLY A 1 91 ? -0.739 6.857 -14.593 1.00 90.75 91 GLY A CA 1
ATOM 748 C C . GLY A 1 91 ? 0.660 6.563 -15.093 1.00 90.75 91 GLY A C 1
ATOM 749 O O . GLY A 1 91 ? 1.469 6.037 -14.302 1.00 90.75 91 GLY A O 1
#

Secondary structure (DSSP, 8-state):
-EEEE-TTSEEEEEEE-SS-EEEEEEEEETTEEEEEEEEES-HHHHHHHTT--HHHHHHHHHHHHTT-TTHHHHHHHHHHHTT---EEEE-

Foldseek 3Di:
DWQEDDPQQWTWDWDDDPQKTKIKIWRDDPPDIKIKMKIARPVVLQCVLLVHDSVCSVVSLSVQQGHDPCSVVSVVVSC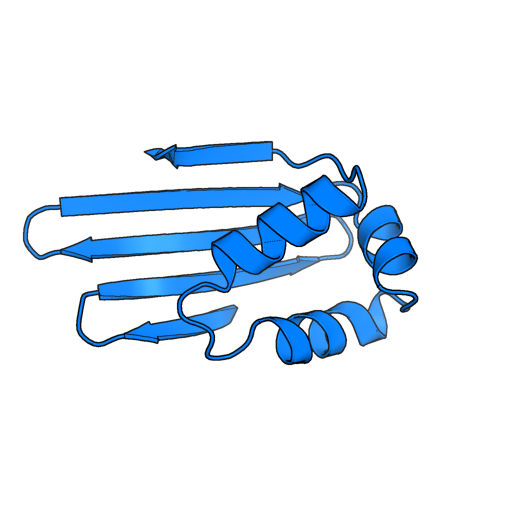VVSVGDIDIDID

Solvent-accessible surface area (backbone atoms only — not comparable to full-atom values): 5039 Å² total; per-residue (Å²): 86,80,42,31,73,54,98,75,35,38,38,31,36,46,46,79,52,90,64,31,39,34,40,40,38,37,43,43,50,102,89,45,73,39,40,38,38,41,36,26,60,59,38,65,60,53,21,58,75,67,74,44,52,75,93,47,39,64,62,53,50,46,75,76,30,52,72,37,96,52,30,67,59,54,51,53,52,51,30,59,77,66,71,48,73,59,52,77,50,76,85

Mean predicted aligned error: 2.54 Å

Organism: NCBI:txid631455

Nearest PDB structures (foldseek):
  4wpy-assembly1_A-2  TM=7.215E-01  e=2.038E+00  Mycobacterium tuberculosis H37Rv
  8cht-assembly2_B  TM=6.510E-01  e=3.175E+00  Homo sapiens
  4wsp-assembly1_A  TM=4.546E-01  e=2.313E+00  Mycobacterium tuberculosis H37Rv
  3rpx-assembly1_A  TM=6.241E-01  e=5.614E+00  Homo sapiens
  8chv-assembly1_A  TM=4.015E-01  e=4.946E+00  Homo sapiens

pLDDT: mean 96.52, std 2.77, range [84.62, 98.69]

Sequence (91 aa):
MEIYKDNFGRCIWLMISHSEVRMDLQDLGPNFEYERCATVKNVSALCEALNTSYDSLESHLMLMLKDQKTAFDLFTNFLDSNQIYFEYYSG

Radius of gyration: 13.03 Å; Cα contacts (8 Å, |Δi|>4): 160; chains: 1; bounding box: 32×19×39 Å